Protein AF-A0AAD4PXG9-F1 (afdb_monomer_lite)

pLDDT: mean 83.22, std 13.66, range [42.41, 96.88]

Structure (mmCIF, N/CA/C/O backbone):
data_AF-A0AAD4PXG9-F1
#
_entry.id   AF-A0AAD4PXG9-F1
#
loop_
_atom_site.group_PDB
_atom_site.id
_atom_site.type_symbol
_atom_site.label_atom_id
_atom_site.label_alt_id
_atom_site.label_comp_id
_atom_site.label_asym_id
_atom_site.label_entity_id
_atom_site.label_seq_id
_atom_site.pdbx_PDB_ins_code
_atom_site.Cartn_x
_atom_site.Cartn_y
_atom_site.Cartn_z
_atom_site.occupancy
_atom_site.B_iso_or_equiv
_atom_site.auth_seq_id
_atom_site.auth_comp_id
_atom_site.auth_asym_id
_atom_site.auth_atom_id
_atom_site.pdbx_PDB_model_num
ATOM 1 N N . LEU A 1 1 ? -27.905 35.547 37.680 1.00 58.09 1 LEU A N 1
ATOM 2 C CA . LEU A 1 1 ? -26.863 35.414 36.632 1.00 58.09 1 LEU A CA 1
ATOM 3 C C . LEU A 1 1 ? -25.872 34.264 36.876 1.00 58.09 1 LEU A C 1
ATOM 5 O O . LEU A 1 1 ? -25.481 33.641 35.903 1.00 58.09 1 LEU A O 1
ATOM 9 N N . ALA A 1 2 ? -25.510 33.915 38.120 1.00 62.41 2 ALA A N 1
ATOM 10 C CA . ALA A 1 2 ? -24.527 32.850 38.398 1.00 62.41 2 ALA A CA 1
ATOM 11 C C . ALA A 1 2 ? -24.966 31.414 38.016 1.00 62.41 2 ALA A C 1
ATOM 13 O O . ALA A 1 2 ? -24.138 30.611 37.598 1.00 62.41 2 ALA A O 1
ATOM 14 N N . LEU A 1 3 ? -26.266 31.097 38.099 1.00 66.25 3 LEU A N 1
ATOM 15 C CA . LEU A 1 3 ? -26.784 29.747 37.808 1.00 66.25 3 LEU A CA 1
ATOM 16 C C . LEU A 1 3 ? -26.652 29.353 36.329 1.00 66.25 3 LEU A C 1
ATOM 18 O O . LEU A 1 3 ? -26.357 28.202 36.029 1.00 66.25 3 LEU A O 1
ATOM 22 N N . TYR A 1 4 ? -26.793 30.317 35.415 1.00 70.38 4 TYR A N 1
ATOM 23 C CA . TYR A 1 4 ? -26.593 30.094 33.980 1.00 70.38 4 TYR A CA 1
ATOM 24 C C . TYR A 1 4 ? -25.128 29.804 33.641 1.00 70.38 4 TYR A C 1
ATOM 26 O O . TYR A 1 4 ? -24.851 28.964 32.791 1.00 70.38 4 TYR A O 1
ATOM 34 N N . GLY A 1 5 ? -24.188 30.456 34.335 1.00 73.62 5 GLY A N 1
ATOM 35 C CA . GLY A 1 5 ? -22.758 30.190 34.176 1.00 73.62 5 GLY A 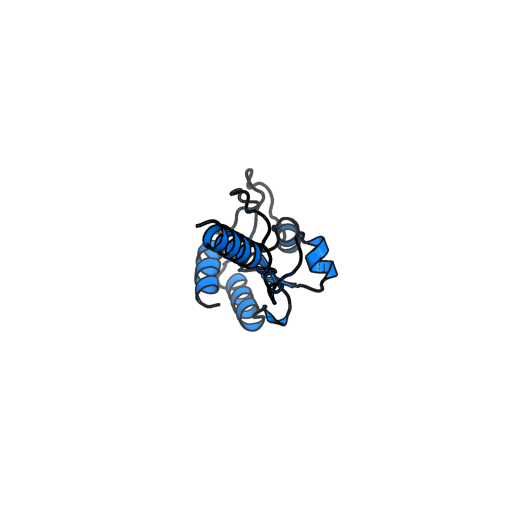CA 1
ATOM 36 C C . GLY A 1 5 ? -22.379 28.787 34.643 1.00 73.62 5 GLY A C 1
ATOM 37 O O . GLY A 1 5 ? -21.634 28.099 33.955 1.00 73.62 5 GLY A O 1
ATOM 38 N N . PHE A 1 6 ? -22.950 28.329 35.760 1.00 79.00 6 PHE A N 1
ATOM 39 C CA . PHE A 1 6 ? -22.722 26.975 36.264 1.00 79.00 6 PHE A CA 1
ATOM 40 C C . PHE A 1 6 ? -23.322 25.911 35.339 1.00 79.00 6 PHE A C 1
ATOM 42 O O . PHE A 1 6 ? -22.650 24.939 35.020 1.00 79.00 6 PHE A O 1
ATOM 49 N N . PHE A 1 7 ? -24.539 26.128 34.829 1.00 80.19 7 PHE A N 1
ATOM 50 C CA . PHE A 1 7 ? -25.163 25.221 33.860 1.00 80.19 7 PHE A CA 1
ATOM 51 C C . PHE A 1 7 ? -24.384 25.158 32.540 1.00 80.19 7 PHE A C 1
ATOM 53 O O . PHE A 1 7 ? -24.207 24.078 31.988 1.00 80.19 7 PHE A O 1
ATOM 60 N N . SER A 1 8 ? -23.871 26.299 32.068 1.00 75.88 8 SER A N 1
ATOM 61 C CA . SER A 1 8 ? -23.039 26.383 30.863 1.00 75.88 8 SER A CA 1
ATOM 62 C C . SER A 1 8 ? -21.688 25.686 31.048 1.00 75.88 8 SER A C 1
ATOM 64 O O . SER A 1 8 ? -21.288 24.897 30.200 1.00 75.88 8 SER A O 1
ATOM 66 N N . LEU A 1 9 ? -21.020 25.887 32.191 1.00 75.94 9 LEU A N 1
ATOM 67 C CA . LEU A 1 9 ? -19.774 25.190 32.537 1.00 75.94 9 LEU A CA 1
ATOM 68 C C . LEU A 1 9 ? -19.982 23.684 32.688 1.00 75.94 9 LEU A C 1
ATOM 70 O O . LEU A 1 9 ? -19.152 22.906 32.238 1.00 75.94 9 LEU A O 1
ATOM 74 N N . ILE A 1 10 ? -21.099 23.272 33.283 1.00 78.00 10 ILE A N 1
ATOM 75 C CA . ILE A 1 10 ? -21.474 21.867 33.406 1.00 78.00 10 ILE A CA 1
ATOM 76 C C . ILE A 1 10 ? -21.750 21.260 32.029 1.00 78.00 10 ILE A C 1
ATOM 78 O O . ILE A 1 10 ? -21.229 20.189 31.741 1.00 78.00 10 ILE A O 1
ATOM 82 N N . MET A 1 11 ? -22.493 21.944 31.153 1.00 72.56 11 MET A N 1
ATOM 83 C CA . MET A 1 11 ? -22.693 21.497 29.771 1.00 72.56 11 MET A CA 1
ATOM 84 C C . MET A 1 11 ? -21.365 21.390 29.018 1.00 72.56 11 MET A C 1
ATOM 86 O O . MET A 1 11 ? -21.124 20.373 28.380 1.00 72.56 11 MET A O 1
ATOM 90 N N . LEU A 1 12 ? -20.481 22.388 29.134 1.00 71.56 12 LEU A N 1
ATOM 91 C CA . LEU A 1 12 ? -19.153 22.348 28.520 1.00 71.56 12 LEU A CA 1
ATOM 92 C C . LEU A 1 12 ? -18.310 21.192 29.071 1.00 71.56 12 LEU A C 1
ATOM 94 O O . LEU A 1 12 ? -17.685 20.478 28.290 1.00 71.56 12 LEU A O 1
ATOM 98 N N . CYS A 1 13 ? -18.333 20.947 30.381 1.00 71.12 13 CYS A N 1
ATOM 99 C CA . CYS A 1 13 ? -17.672 19.795 30.991 1.00 71.12 13 CYS A CA 1
ATOM 100 C C . CYS A 1 13 ? -18.267 18.475 30.489 1.00 71.12 13 CYS A C 1
ATOM 102 O O . CYS A 1 13 ? -17.509 17.599 30.103 1.00 71.12 13 CYS A O 1
ATOM 104 N N . TYR A 1 14 ? -19.591 18.331 30.396 1.00 68.06 14 TYR A N 1
ATOM 105 C CA . TYR A 1 14 ? -20.207 17.122 29.837 1.00 68.06 14 TYR A CA 1
ATOM 106 C C . TYR A 1 14 ? -19.839 16.921 28.361 1.00 68.06 14 TYR A C 1
ATOM 108 O O . TYR A 1 14 ? -19.433 15.832 27.979 1.00 68.06 14 TYR A O 1
ATOM 116 N N . THR A 1 15 ? -19.865 17.973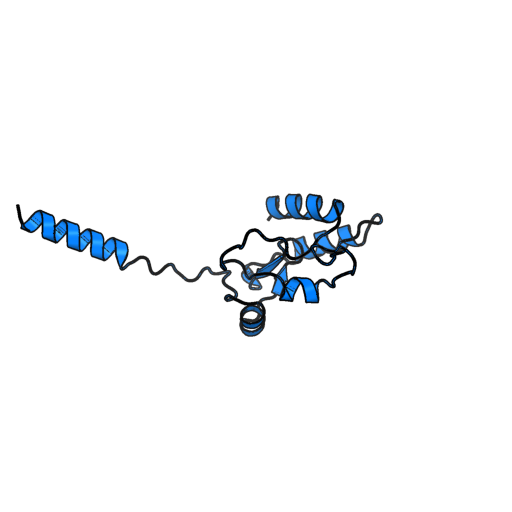 27.537 1.00 61.91 15 THR A N 1
ATOM 117 C CA . THR A 1 15 ? -19.466 17.871 26.120 1.00 61.91 15 THR A CA 1
ATOM 118 C C . THR A 1 15 ? -17.974 17.602 25.914 1.00 61.91 15 THR A C 1
ATOM 120 O O . THR A 1 15 ? -17.598 17.028 24.898 1.00 61.91 15 THR A O 1
ATOM 123 N N . THR A 1 16 ? -17.115 18.001 26.857 1.00 62.22 16 THR A N 1
ATOM 124 C CA . THR A 1 16 ? -15.662 17.767 26.778 1.00 62.22 16 THR A CA 1
ATOM 125 C C . THR A 1 16 ? -15.237 16.450 27.430 1.00 62.22 16 THR A C 1
ATOM 127 O O . THR A 1 16 ? -14.195 15.913 27.058 1.00 62.22 16 THR A O 1
ATOM 130 N N . LEU A 1 17 ? -16.030 15.907 28.364 1.00 62.75 17 LEU A N 1
ATOM 131 C CA . LEU A 1 17 ? -15.737 14.664 29.086 1.00 62.75 17 LEU A CA 1
ATOM 132 C C . LEU A 1 17 ? -16.387 13.413 28.461 1.00 62.75 17 LEU A C 1
ATOM 134 O O . LEU A 1 17 ? -15.831 12.330 28.629 1.00 62.75 17 LEU A O 1
ATOM 138 N N . ASP A 1 18 ? -17.485 13.537 27.702 1.00 57.47 18 ASP A N 1
ATOM 139 C CA . ASP A 1 18 ? -18.208 12.406 27.077 1.00 57.47 18 ASP A CA 1
ATOM 140 C C . ASP A 1 18 ? -17.977 12.251 25.557 1.00 57.47 18 ASP A C 1
ATOM 142 O O . ASP A 1 18 ? -18.858 11.858 24.796 1.00 57.47 18 ASP A O 1
ATOM 146 N N . LEU A 1 19 ? -16.751 12.490 25.089 1.00 57.84 19 LEU A N 1
ATOM 147 C CA . LEU A 1 19 ? -16.289 12.029 23.770 1.00 57.84 19 LEU A CA 1
ATOM 148 C C . LEU A 1 19 ? -15.208 10.963 23.938 1.00 57.84 19 LEU A C 1
ATOM 150 O O . LEU A 1 19 ? -14.111 11.045 23.387 1.00 57.84 19 LEU A O 1
ATOM 154 N N . LYS A 1 20 ? -15.515 9.914 24.705 1.00 56.41 20 LYS A N 1
ATOM 155 C CA . LYS A 1 20 ? -14.778 8.658 24.581 1.00 56.41 20 LYS A CA 1
ATOM 156 C C . LYS A 1 20 ? -15.230 8.031 23.263 1.00 56.41 20 LYS A C 1
ATOM 158 O O . LYS A 1 20 ? -16.199 7.280 23.233 1.00 56.41 20 LYS A O 1
ATOM 163 N N . ALA A 1 21 ? -14.592 8.447 22.167 1.00 59.34 21 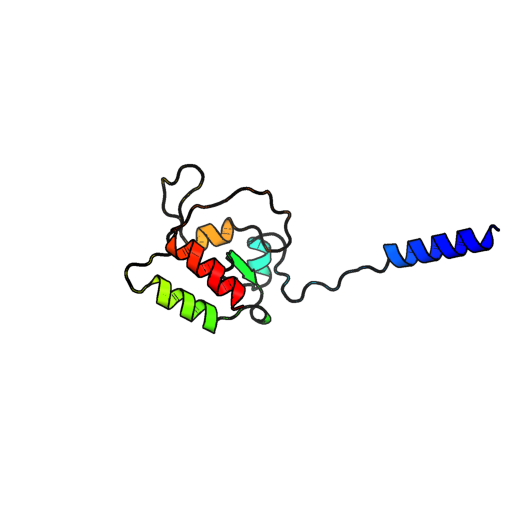ALA A N 1
ATOM 164 C CA . ALA A 1 21 ? -14.814 7.868 20.850 1.00 59.34 21 ALA A CA 1
ATOM 165 C C . ALA A 1 21 ? -14.793 6.341 20.990 1.00 59.34 21 ALA A C 1
ATOM 167 O O . ALA A 1 21 ? -13.870 5.792 21.603 1.00 59.34 21 ALA A O 1
ATOM 168 N N . SER A 1 22 ? -15.834 5.668 20.489 1.00 59.69 22 SER A N 1
ATOM 169 C CA . SER A 1 22 ? -15.790 4.214 20.345 1.00 59.69 22 SER A CA 1
ATOM 170 C C . SER A 1 22 ? -14.482 3.862 19.636 1.00 59.69 22 SER A C 1
ATOM 172 O O . SER A 1 22 ? -14.140 4.566 18.680 1.00 59.69 22 SER A O 1
ATOM 174 N N . PRO A 1 23 ? -13.743 2.826 20.076 1.00 69.62 23 PRO A N 1
ATOM 175 C CA . PRO A 1 23 ? -12.623 2.323 19.298 1.00 69.62 23 PRO A CA 1
ATOM 176 C C . PRO A 1 23 ? -13.106 2.107 17.863 1.00 69.62 23 PRO A C 1
ATOM 178 O O . PRO A 1 23 ? -14.167 1.506 17.666 1.00 69.62 23 PRO A O 1
ATOM 181 N N . ASP A 1 24 ? -12.384 2.672 16.897 1.00 79.44 24 ASP A N 1
ATOM 182 C CA . ASP A 1 24 ? -12.636 2.430 15.480 1.00 79.44 24 ASP A CA 1
ATOM 183 C C . ASP A 1 24 ? -12.666 0.903 15.271 1.00 79.44 24 ASP A C 1
ATOM 185 O O . ASP A 1 24 ? -11.724 0.228 15.703 1.00 79.44 24 ASP A O 1
ATOM 189 N N . PRO A 1 25 ? -13.735 0.326 14.687 1.00 84.56 25 PRO A N 1
ATOM 190 C CA . PRO A 1 25 ? -13.814 -1.116 14.455 1.00 84.56 25 PRO A CA 1
ATOM 191 C C . PRO A 1 25 ? -12.657 -1.647 13.595 1.00 84.56 25 PRO A C 1
ATOM 193 O O . PRO A 1 25 ? -12.362 -2.838 13.651 1.00 84.56 25 PRO A O 1
ATOM 196 N N . CYS A 1 26 ? -11.977 -0.775 12.846 1.00 88.44 26 CYS A N 1
ATOM 197 C CA . CYS A 1 26 ? -10.809 -1.092 12.035 1.00 88.44 26 CYS A CA 1
A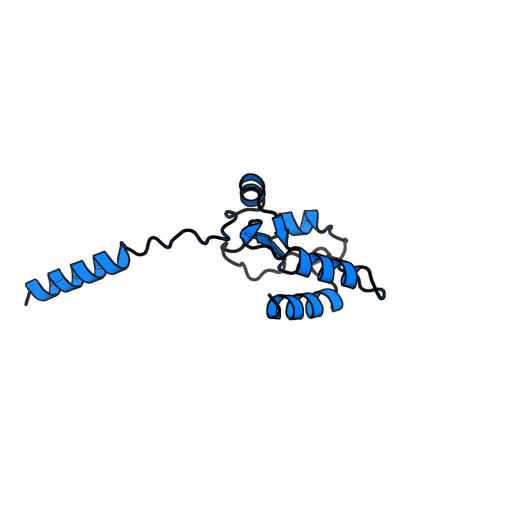TOM 198 C C . CYS A 1 26 ? -9.475 -0.731 12.713 1.00 88.44 26 CYS A C 1
ATOM 200 O O . CYS A 1 26 ? -8.437 -0.680 12.052 1.00 88.44 26 CYS A O 1
ATOM 202 N N . PHE A 1 27 ? -9.468 -0.477 14.025 1.00 87.81 27 PHE A N 1
ATOM 203 C CA . PHE A 1 27 ? -8.257 -0.122 14.759 1.00 87.81 27 PHE A CA 1
ATOM 204 C C . PHE A 1 27 ? -7.293 -1.309 14.901 1.00 87.81 27 PHE A C 1
ATOM 206 O O . PHE A 1 27 ? -7.618 -2.318 15.523 1.00 87.81 27 PHE A O 1
ATOM 213 N N . CYS A 1 28 ? -6.064 -1.133 14.409 1.00 90.25 28 CYS A N 1
ATOM 214 C CA . CYS A 1 28 ? -4.997 -2.138 14.473 1.00 90.25 28 CYS A CA 1
ATOM 215 C C . CYS A 1 28 ? -3.849 -1.794 15.422 1.00 90.25 28 CYS A C 1
ATOM 217 O O . CYS A 1 28 ? -2.838 -2.486 15.441 1.00 90.25 28 CYS A O 1
ATOM 219 N N . GLY A 1 29 ? -3.983 -0.761 16.250 1.00 88.12 29 GLY A N 1
ATOM 220 C CA . GLY A 1 29 ? -2.883 -0.285 17.087 1.00 88.12 29 GLY A CA 1
ATOM 221 C C . GLY A 1 29 ? -2.180 0.922 16.480 1.00 88.12 29 GLY A C 1
ATOM 222 O O . GLY A 1 29 ? -2.734 1.618 15.635 1.00 88.12 29 GLY A O 1
ATOM 223 N N . LYS A 1 30 ? -0.976 1.220 16.973 1.00 84.06 30 LYS A N 1
ATOM 224 C CA . LYS A 1 30 ? -0.212 2.415 16.583 1.00 84.06 30 LYS A CA 1
ATOM 225 C C . LYS A 1 30 ? 1.101 2.074 15.889 1.00 84.06 30 LYS A C 1
ATOM 227 O O . LYS A 1 30 ? 1.751 2.955 15.344 1.00 84.06 30 LYS A O 1
ATOM 232 N N . THR A 1 31 ? 1.519 0.817 15.924 1.00 87.31 31 THR A N 1
ATOM 233 C CA . THR A 1 31 ? 2.745 0.353 15.275 1.00 87.31 31 THR A CA 1
ATOM 234 C C . THR A 1 31 ? 2.475 -0.940 14.510 1.00 87.31 31 THR A C 1
ATOM 236 O O . THR A 1 31 ? 1.564 -1.679 14.889 1.00 87.31 31 THR A O 1
ATOM 239 N N . PRO A 1 32 ? 3.264 -1.269 13.472 1.00 90.12 32 PRO A N 1
ATOM 240 C CA . PRO A 1 32 ? 3.159 -2.570 12.809 1.00 90.12 32 PRO A CA 1
ATOM 241 C C . PRO A 1 32 ? 3.274 -3.751 13.785 1.00 90.12 32 PRO A C 1
ATOM 243 O O . PRO A 1 32 ? 2.611 -4.768 13.616 1.00 90.12 32 PRO A O 1
ATOM 246 N N . ALA A 1 33 ? 4.055 -3.599 14.863 1.00 91.69 33 ALA A N 1
ATOM 247 C CA . ALA A 1 33 ? 4.141 -4.600 15.924 1.00 91.69 33 ALA A CA 1
ATOM 248 C C . ALA A 1 33 ? 2.805 -4.786 16.669 1.00 91.69 33 ALA A C 1
ATOM 250 O O . ALA A 1 33 ? 2.398 -5.925 16.897 1.00 91.69 33 ALA A O 1
ATOM 251 N N . ASP A 1 34 ? 2.098 -3.695 16.993 1.00 91.19 34 ASP A N 1
ATOM 252 C CA . ASP A 1 34 ? 0.752 -3.771 17.578 1.00 91.19 34 ASP A CA 1
ATOM 253 C C . ASP A 1 34 ? -0.224 -4.448 16.607 1.00 91.19 34 ASP A C 1
ATOM 255 O O . ASP A 1 34 ? -1.021 -5.286 17.018 1.00 91.19 34 ASP A O 1
ATOM 259 N N . ALA A 1 35 ? -0.149 -4.109 15.316 1.00 92.25 35 ALA A N 1
ATOM 260 C CA . ALA A 1 35 ? -1.016 -4.675 14.285 1.00 92.25 35 ALA A CA 1
ATOM 261 C C . ALA A 1 35 ? -0.855 -6.192 14.173 1.00 92.25 35 ALA A C 1
ATOM 263 O O . ALA A 1 35 ? -1.851 -6.917 14.181 1.00 92.25 35 ALA A O 1
ATOM 264 N N . LEU A 1 36 ? 0.388 -6.677 14.159 1.00 93.69 36 LEU A N 1
ATOM 265 C CA . LEU A 1 36 ? 0.684 -8.107 14.191 1.00 93.69 36 LEU A CA 1
ATOM 266 C C . LEU A 1 36 ? 0.165 -8.761 15.479 1.00 93.69 36 LEU A C 1
ATOM 268 O O . LEU A 1 36 ? -0.448 -9.826 15.422 1.00 93.69 36 LEU A O 1
ATOM 272 N N . GLN A 1 37 ? 0.357 -8.119 16.638 1.00 94.88 37 GLN A N 1
ATOM 273 C CA . GLN A 1 37 ? -0.144 -8.622 17.922 1.00 94.88 37 GLN A CA 1
ATOM 274 C C . GLN A 1 37 ? -1.680 -8.694 17.965 1.00 94.88 37 GLN A C 1
ATOM 276 O O . GLN A 1 37 ? -2.236 -9.606 18.578 1.00 94.88 37 GLN A O 1
ATOM 281 N N . ASN A 1 38 ? -2.358 -7.761 17.297 1.00 91.75 38 ASN A N 1
ATOM 282 C CA . ASN A 1 38 ? -3.814 -7.692 17.198 1.00 91.75 38 ASN A CA 1
ATOM 283 C C . ASN A 1 38 ? -4.391 -8.581 16.081 1.00 91.75 38 ASN A C 1
ATOM 285 O O . ASN A 1 38 ? -5.604 -8.592 15.884 1.00 91.75 38 ASN A O 1
ATOM 289 N N . GLY A 1 39 ? -3.553 -9.334 15.358 1.00 94.19 39 GLY A N 1
ATOM 290 C CA . GLY A 1 39 ? -3.992 -10.230 14.285 1.00 94.19 39 GLY A CA 1
ATOM 291 C C . GLY A 1 39 ? -4.458 -9.509 13.018 1.00 94.19 39 GLY A C 1
ATOM 292 O O . GLY A 1 39 ? -5.223 -10.074 12.240 1.00 94.19 39 GLY A O 1
ATOM 293 N N . CYS A 1 40 ? -4.024 -8.268 12.809 1.00 94.81 40 CYS A N 1
ATOM 294 C CA . CYS A 1 40 ? -4.321 -7.516 11.598 1.00 94.81 40 CYS A CA 1
ATOM 295 C C . CYS A 1 40 ? -3.494 -7.995 10.400 1.00 94.81 40 CYS A C 1
ATOM 297 O O . CYS A 1 40 ? -2.401 -8.545 10.550 1.00 94.81 40 CYS A O 1
ATOM 299 N N . LYS A 1 41 ? -3.993 -7.715 9.193 1.00 95.00 41 LYS A N 1
ATOM 300 C CA . LYS A 1 41 ? -3.335 -8.024 7.919 1.00 95.00 41 LYS A CA 1
ATOM 301 C C . LYS A 1 41 ? -3.036 -6.749 7.136 1.00 95.00 41 LYS A C 1
ATOM 303 O O . LYS A 1 41 ? -3.801 -5.785 7.178 1.00 95.00 41 LYS A O 1
ATOM 308 N N . PHE A 1 42 ? -1.927 -6.752 6.404 1.00 94.19 42 PHE A N 1
ATOM 309 C CA . PHE A 1 42 ? -1.468 -5.592 5.641 1.00 94.19 42 PHE A CA 1
ATOM 310 C C . PHE A 1 42 ? -2.132 -5.506 4.265 1.00 94.19 42 PHE A C 1
ATOM 312 O O . PHE A 1 42 ? -1.993 -6.416 3.444 1.00 94.19 42 PHE A O 1
ATOM 319 N N . ASP A 1 43 ? -2.910 -4.455 4.011 1.00 94.12 43 ASP A N 1
ATOM 320 C CA . ASP A 1 43 ? -3.554 -4.161 2.724 1.00 94.12 43 ASP A CA 1
ATOM 321 C C . ASP A 1 43 ? -2.536 -3.499 1.773 1.00 94.12 43 ASP A C 1
ATOM 323 O O . ASP A 1 43 ? -2.072 -2.386 2.049 1.00 94.12 43 ASP A O 1
ATOM 327 N N . PRO A 1 44 ? -2.153 -4.178 0.672 1.00 91.62 44 PRO A N 1
ATOM 328 C CA . PRO A 1 44 ? -1.036 -3.769 -0.169 1.00 91.62 44 PRO A CA 1
ATOM 329 C C . PRO A 1 44 ? -1.330 -2.552 -1.044 1.00 91.62 44 PRO A C 1
ATOM 331 O O . PRO A 1 44 ? -0.378 -1.891 -1.460 1.00 91.62 44 PRO A O 1
ATOM 334 N N . PHE A 1 45 ? -2.598 -2.243 -1.346 1.00 92.00 45 PHE A N 1
ATOM 335 C CA . PHE A 1 45 ? -2.920 -1.053 -2.137 1.00 92.00 45 PHE A CA 1
ATOM 336 C C . PHE A 1 45 ? -3.263 0.137 -1.262 1.00 92.00 45 PHE A C 1
ATOM 338 O O . PHE A 1 45 ? -2.942 1.256 -1.642 1.00 92.00 45 PHE A O 1
ATOM 345 N N . THR A 1 46 ? -3.857 -0.056 -0.084 1.00 90.75 46 THR A N 1
ATOM 346 C CA . THR A 1 46 ? -4.069 1.069 0.841 1.00 90.75 46 THR A CA 1
ATOM 347 C C . THR A 1 46 ? -2.850 1.361 1.715 1.00 90.75 46 THR A C 1
ATOM 349 O O . THR A 1 46 ? -2.849 2.365 2.421 1.00 90.75 46 THR A O 1
ATOM 352 N N . LEU A 1 47 ? -1.833 0.489 1.689 1.00 89.88 47 LEU A N 1
ATOM 353 C CA . LEU A 1 47 ? -0.628 0.541 2.523 1.00 89.88 47 LEU A CA 1
ATOM 354 C C . LEU A 1 47 ? -0.941 0.694 4.020 1.00 89.88 47 LEU A C 1
ATOM 356 O O . LEU A 1 47 ? -0.315 1.491 4.715 1.00 89.88 47 LEU A O 1
ATOM 360 N N . THR A 1 48 ? -1.922 -0.060 4.525 1.00 88.94 48 THR A N 1
ATOM 361 C CA . THR A 1 48 ? -2.317 0.002 5.941 1.00 88.94 48 THR A CA 1
ATOM 362 C C . THR A 1 48 ? -2.591 -1.373 6.533 1.00 88.94 48 THR A C 1
ATOM 364 O O . THR A 1 48 ? -2.954 -2.315 5.832 1.00 88.94 48 THR A O 1
ATOM 367 N N . TRP A 1 49 ? -2.437 -1.483 7.848 1.00 92.25 49 TRP A N 1
ATOM 368 C CA . TRP A 1 49 ? -2.840 -2.655 8.614 1.00 92.25 49 TRP A CA 1
ATOM 369 C C . TRP A 1 49 ? -4.309 -2.540 9.010 1.00 92.25 49 TRP A C 1
ATOM 371 O O . TRP A 1 49 ? -4.704 -1.545 9.617 1.00 92.25 49 TRP A O 1
ATOM 381 N N . VAL A 1 50 ? -5.102 -3.562 8.692 1.00 92.00 50 VAL A N 1
ATOM 382 C CA . VAL A 1 50 ? -6.538 -3.617 9.007 1.00 92.00 50 VAL A CA 1
ATOM 383 C C . VAL A 1 50 ? -6.934 -4.993 9.557 1.00 92.00 50 VAL A C 1
ATOM 385 O O . VAL A 1 50 ? -6.288 -5.990 9.216 1.00 92.00 50 VAL A O 1
ATOM 388 N N . PRO A 1 51 ? -7.976 -5.092 10.404 1.00 93.81 51 PRO A N 1
ATOM 389 C CA . PRO A 1 51 ? -8.527 -6.382 10.799 1.00 93.81 51 PRO A CA 1
ATOM 390 C C . PRO A 1 51 ? -9.216 -7.052 9.607 1.00 93.81 51 PRO A C 1
ATOM 392 O O . PRO A 1 51 ? -9.644 -6.372 8.674 1.00 93.81 51 PRO A O 1
ATOM 395 N N . ASP A 1 52 ? -9.417 -8.368 9.683 1.00 94.19 52 ASP A N 1
ATOM 396 C CA . ASP A 1 52 ? -10.092 -9.141 8.628 1.00 94.19 52 ASP A CA 1
ATOM 397 C C . ASP A 1 52 ? -11.463 -8.565 8.242 1.00 94.19 52 ASP A C 1
ATOM 399 O O . ASP A 1 52 ? -11.795 -8.496 7.067 1.00 94.19 52 ASP A O 1
ATOM 403 N N . ALA A 1 53 ? -12.237 -8.067 9.211 1.00 92.69 53 ALA A N 1
ATOM 404 C CA . ALA A 1 53 ? -13.557 -7.484 8.955 1.00 92.69 53 ALA A CA 1
ATOM 405 C C . ALA A 1 53 ? -13.531 -6.176 8.136 1.00 92.69 53 ALA A C 1
ATOM 407 O O . ALA A 1 53 ? -14.568 -5.760 7.626 1.00 92.69 53 ALA A O 1
ATOM 408 N N . CYS A 1 54 ? -12.374 -5.518 8.034 1.00 91.75 54 CYS A N 1
ATOM 409 C CA . CYS A 1 54 ? -12.189 -4.254 7.314 1.00 91.75 54 CYS A CA 1
ATOM 410 C C . CYS A 1 54 ? -11.343 -4.410 6.041 1.00 91.75 54 CYS A C 1
ATOM 412 O O . CYS A 1 54 ? -11.002 -3.421 5.381 1.00 91.75 54 CYS A O 1
ATOM 414 N N . ARG A 1 55 ? -10.958 -5.646 5.722 1.00 92.88 55 ARG A N 1
ATOM 415 C CA . ARG A 1 55 ? -10.160 -5.993 4.557 1.00 92.88 55 ARG A CA 1
ATOM 416 C C . ARG A 1 55 ? -11.075 -6.531 3.464 1.00 92.88 55 ARG A C 1
ATOM 418 O O . ARG A 1 55 ? -11.954 -7.339 3.734 1.00 92.88 55 ARG A O 1
ATOM 425 N N . ASP A 1 56 ? -10.842 -6.088 2.238 1.00 95.94 56 ASP A N 1
ATOM 426 C CA . ASP A 1 56 ? -11.514 -6.622 1.056 1.00 95.94 56 ASP A CA 1
ATOM 427 C C . ASP A 1 56 ? -10.514 -7.508 0.306 1.00 95.94 56 ASP A C 1
ATOM 429 O O . ASP A 1 56 ? -9.728 -7.025 -0.508 1.00 95.94 56 ASP A O 1
ATOM 433 N N . ASP A 1 57 ? -10.467 -8.790 0.678 1.00 96.31 57 ASP A N 1
ATOM 434 C CA . ASP A 1 57 ? -9.515 -9.751 0.110 1.00 96.31 57 ASP A CA 1
ATOM 435 C C . ASP A 1 57 ? -9.747 -9.972 -1.393 1.00 96.31 57 ASP A C 1
ATOM 437 O O . ASP A 1 57 ? -8.776 -10.054 -2.142 1.00 96.31 57 ASP A O 1
ATOM 441 N N . ASP A 1 58 ? -11.002 -9.961 -1.854 1.00 96.88 58 ASP A N 1
ATOM 442 C CA . ASP A 1 58 ? -11.337 -10.124 -3.274 1.00 96.88 58 ASP A CA 1
ATOM 443 C C . ASP A 1 58 ? -10.787 -8.952 -4.105 1.00 96.88 58 ASP A C 1
ATOM 445 O O . ASP A 1 58 ? -10.193 -9.146 -5.171 1.00 96.88 58 ASP A O 1
ATOM 449 N N . LEU A 1 59 ? -10.937 -7.720 -3.605 1.00 96.88 59 LEU A N 1
ATOM 450 C CA . LEU A 1 59 ? -10.403 -6.530 -4.265 1.00 96.88 59 LEU A CA 1
ATOM 451 C C . LEU A 1 59 ? -8.866 -6.499 -4.238 1.00 96.88 59 LEU A C 1
ATOM 453 O O . LEU A 1 59 ? -8.238 -6.060 -5.205 1.00 96.88 59 LEU A O 1
ATOM 457 N N . ILE A 1 60 ? -8.253 -6.980 -3.154 1.00 96.12 60 ILE A N 1
ATOM 458 C CA . ILE A 1 60 ? -6.797 -7.121 -3.043 1.00 96.12 60 ILE A CA 1
ATOM 459 C C . ILE A 1 60 ? -6.274 -8.165 -4.031 1.00 96.12 60 ILE A C 1
ATOM 461 O O . ILE A 1 60 ? -5.264 -7.921 -4.686 1.00 96.12 60 ILE A O 1
ATOM 465 N N . ASP A 1 61 ? -6.952 -9.296 -4.185 1.00 96.19 61 ASP A N 1
ATOM 466 C CA . ASP A 1 61 ? -6.563 -10.329 -5.143 1.00 96.19 61 ASP A CA 1
ATOM 467 C C . ASP A 1 61 ? -6.690 -9.838 -6.589 1.00 96.19 61 ASP A C 1
ATOM 469 O O . ASP A 1 61 ? -5.804 -10.095 -7.409 1.00 96.19 61 ASP A O 1
ATOM 473 N N . GLU A 1 62 ? -7.731 -9.059 -6.899 1.00 95.44 62 GLU A N 1
ATOM 474 C CA . GLU A 1 62 ? -7.879 -8.404 -8.201 1.00 95.44 62 GLU A CA 1
ATOM 475 C C . GLU A 1 62 ? -6.738 -7.416 -8.465 1.00 95.44 62 GLU A C 1
ATOM 477 O O . GLU A 1 62 ? -6.135 -7.449 -9.541 1.00 95.44 62 GLU A O 1
ATOM 482 N N . PHE A 1 63 ? -6.407 -6.575 -7.475 1.00 95.38 63 PHE A N 1
ATOM 483 C CA . PHE A 1 63 ? -5.224 -5.720 -7.522 1.00 95.38 63 PHE A CA 1
ATOM 484 C C . PHE A 1 63 ? -4.015 -6.619 -7.852 1.00 95.38 63 PHE A C 1
ATOM 486 O O . PHE A 1 63 ? -3.357 -6.404 -8.872 1.00 95.38 63 PHE A O 1
ATOM 493 N N . ASN A 1 64 ? -3.767 -7.678 -7.064 1.00 93.56 64 ASN A N 1
ATOM 494 C CA . ASN A 1 64 ? -2.564 -8.533 -7.137 1.00 93.56 64 ASN A CA 1
ATOM 495 C C . ASN A 1 64 ? -2.393 -9.176 -8.507 1.00 93.56 64 ASN A C 1
ATOM 497 O O . ASN A 1 64 ? -1.290 -9.194 -9.063 1.00 93.56 64 ASN A O 1
ATOM 501 N N . ALA A 1 65 ? -3.498 -9.633 -9.085 1.00 93.75 65 ALA A N 1
ATOM 502 C CA . ALA A 1 65 ? -3.521 -10.164 -10.431 1.00 93.75 65 ALA A CA 1
ATOM 503 C C . ALA A 1 65 ? -3.118 -9.105 -11.469 1.00 93.75 65 ALA A C 1
ATOM 505 O O . ALA A 1 65 ? -2.277 -9.392 -12.319 1.00 93.75 65 ALA A O 1
ATOM 506 N N . LEU A 1 66 ? -3.646 -7.877 -11.394 1.00 92.88 66 LEU A N 1
ATOM 507 C CA . LEU A 1 66 ? -3.263 -6.803 -12.321 1.00 92.88 66 LEU A CA 1
ATOM 508 C C . LEU A 1 66 ? -1.777 -6.454 -12.227 1.00 92.88 66 LEU A C 1
ATOM 510 O O . LEU A 1 66 ? -1.133 -6.274 -13.259 1.00 92.88 66 LEU A O 1
ATOM 514 N N . GLY A 1 67 ? -1.222 -6.405 -11.013 1.00 90.25 67 GLY A N 1
ATOM 515 C CA . GLY A 1 67 ? 0.199 -6.136 -10.785 1.00 90.25 67 GLY A CA 1
ATOM 516 C C . GLY A 1 67 ? 1.144 -7.186 -11.366 1.00 90.25 67 GLY A C 1
ATOM 517 O O . GLY A 1 67 ? 2.289 -6.863 -11.670 1.00 90.25 67 GLY A O 1
ATOM 518 N N . ALA A 1 68 ? 0.677 -8.427 -11.529 1.00 88.56 68 ALA A N 1
ATOM 519 C CA . ALA A 1 68 ? 1.432 -9.519 -12.144 1.00 88.56 68 ALA A CA 1
ATOM 520 C C . ALA A 1 68 ? 1.254 -9.599 -13.673 1.00 88.56 68 ALA A C 1
ATOM 522 O O . ALA A 1 68 ? 1.995 -10.316 -14.352 1.00 88.56 68 ALA A O 1
ATOM 523 N N . LEU A 1 69 ? 0.262 -8.896 -14.224 1.00 88.00 69 LEU A N 1
ATOM 524 C CA . LEU A 1 69 ? -0.074 -8.901 -15.644 1.00 88.00 69 LEU A CA 1
ATOM 525 C C . LEU A 1 69 ? 0.559 -7.712 -16.385 1.00 88.00 69 LEU A C 1
ATOM 527 O O . LEU A 1 69 ? 1.006 -6.731 -15.801 1.00 88.00 69 LEU A O 1
ATOM 531 N N . TYR A 1 70 ? 0.593 -7.808 -17.717 1.00 73.62 70 TYR A N 1
ATOM 532 C CA . TYR A 1 70 ? 0.916 -6.708 -18.641 1.00 73.62 70 TYR A CA 1
ATOM 533 C C . TYR A 1 70 ? 2.220 -5.939 -18.368 1.00 73.62 70 TYR A C 1
ATOM 535 O O . TYR A 1 70 ? 2.321 -4.761 -18.699 1.00 73.62 70 TYR A O 1
ATOM 543 N N . ASN A 1 71 ? 3.241 -6.606 -17.816 1.00 75.56 71 ASN A N 1
ATOM 544 C CA . ASN A 1 71 ? 4.520 -5.984 -17.448 1.00 75.56 71 ASN A CA 1
ATOM 545 C C . ASN A 1 71 ? 4.373 -4.827 -16.436 1.00 75.56 71 ASN A C 1
ATOM 547 O O . ASN A 1 71 ? 5.307 -4.042 -16.259 1.00 75.56 71 ASN A O 1
ATOM 551 N N . HIS A 1 72 ? 3.221 -4.728 -15.764 1.00 80.94 72 HIS A N 1
ATOM 552 C CA . HIS A 1 72 ? 3.092 -3.907 -14.575 1.00 80.94 72 HIS A CA 1
ATOM 553 C C . HIS A 1 72 ? 3.973 -4.494 -13.478 1.00 80.94 72 HIS A C 1
ATOM 555 O O . HIS A 1 72 ? 4.311 -5.679 -13.466 1.00 80.94 72 HIS A O 1
ATOM 561 N N . SER A 1 73 ? 4.398 -3.634 -12.564 1.00 83.81 73 SER A N 1
ATOM 562 C CA . SER A 1 73 ? 5.073 -4.097 -11.368 1.00 83.81 73 SER A CA 1
ATOM 563 C C . SER A 1 73 ? 4.794 -3.150 -10.222 1.00 83.81 73 SER A C 1
ATOM 565 O O . SER A 1 73 ? 4.825 -1.924 -10.357 1.00 83.81 73 SER A O 1
ATOM 567 N N . TRP A 1 74 ? 4.522 -3.734 -9.071 1.00 91.06 74 TRP A N 1
ATOM 568 C CA . TRP A 1 74 ? 4.360 -3.007 -7.825 1.00 91.06 74 TRP A CA 1
ATOM 569 C C . TRP A 1 74 ? 5.645 -3.064 -7.042 1.00 91.06 74 TRP A C 1
ATOM 571 O O . TRP A 1 74 ? 5.774 -3.716 -6.006 1.00 91.06 74 TRP A O 1
ATOM 581 N N . GLN A 1 75 ? 6.646 -2.448 -7.643 1.00 92.44 75 GLN A N 1
ATOM 582 C CA . GLN A 1 75 ? 7.961 -2.371 -7.060 1.00 92.44 75 GLN A CA 1
ATOM 583 C C . GLN A 1 75 ? 8.019 -1.139 -6.178 1.00 92.44 75 GLN A C 1
ATOM 585 O O . GLN A 1 75 ? 7.667 -0.039 -6.602 1.00 92.44 75 GLN A O 1
ATOM 590 N N . PHE A 1 76 ? 8.491 -1.349 -4.957 1.00 92.56 76 PHE A N 1
ATOM 591 C CA . PHE A 1 76 ? 8.802 -0.284 -4.028 1.00 92.56 76 PHE A CA 1
ATOM 592 C C . PHE A 1 76 ? 10.309 -0.115 -3.948 1.00 92.56 76 PHE A C 1
ATOM 594 O O . PHE A 1 76 ? 11.071 -1.069 -4.120 1.00 92.56 76 PHE A O 1
ATOM 601 N N . TYR A 1 77 ? 10.736 1.106 -3.666 1.00 91.81 77 TYR A N 1
ATOM 602 C CA . TYR A 1 77 ? 12.136 1.466 -3.551 1.00 91.81 77 TYR A CA 1
ATOM 603 C C . TYR A 1 77 ? 12.357 2.374 -2.352 1.00 91.81 77 TYR A C 1
ATOM 605 O O . TYR A 1 77 ? 11.450 3.072 -1.892 1.00 91.81 77 TYR A O 1
ATOM 613 N N . THR A 1 78 ? 13.589 2.386 -1.865 1.00 88.62 78 THR A N 1
ATOM 614 C CA . THR A 1 78 ? 14.039 3.288 -0.804 1.00 88.62 78 THR A CA 1
ATOM 615 C C . THR A 1 78 ? 13.802 4.754 -1.174 1.00 88.62 78 THR A C 1
ATOM 617 O O . THR A 1 78 ? 13.997 5.177 -2.312 1.00 88.62 78 THR A O 1
ATOM 620 N N . TRP A 1 79 ? 13.412 5.565 -0.196 1.00 84.62 79 TRP A N 1
ATOM 621 C CA . TRP A 1 79 ? 13.377 7.024 -0.308 1.00 84.62 79 TRP A CA 1
ATOM 622 C C . TRP A 1 79 ? 14.364 7.629 0.706 1.00 84.62 79 TRP A C 1
ATOM 624 O O . TRP A 1 79 ? 14.450 7.118 1.824 1.00 84.62 79 TRP A O 1
ATOM 634 N N . PRO A 1 80 ? 15.124 8.691 0.365 1.00 81.62 80 PRO A N 1
ATOM 635 C CA . PRO A 1 80 ? 15.088 9.477 -0.876 1.00 81.62 80 PRO A CA 1
ATOM 636 C C . PRO A 1 80 ? 16.003 8.983 -2.007 1.00 81.62 80 PRO A C 1
ATOM 638 O O . PRO A 1 80 ? 16.021 9.582 -3.077 1.00 81.62 80 PRO A O 1
ATOM 641 N N . THR A 1 81 ? 16.792 7.934 -1.784 1.00 79.94 81 THR A N 1
ATOM 642 C CA . THR A 1 81 ? 17.890 7.546 -2.684 1.00 79.94 81 THR A CA 1
ATOM 643 C C . THR A 1 81 ? 17.471 6.692 -3.884 1.00 79.94 81 THR A C 1
ATOM 645 O O . THR A 1 81 ? 18.215 6.674 -4.859 1.00 79.94 81 THR A O 1
ATOM 648 N N . HIS A 1 82 ? 16.307 6.024 -3.849 1.00 85.62 82 HIS A N 1
ATOM 649 C CA . HIS A 1 82 ? 15.785 5.142 -4.911 1.00 85.62 82 HIS A CA 1
ATOM 650 C C . HIS A 1 82 ? 16.844 4.164 -5.458 1.00 85.62 82 HIS A C 1
ATOM 652 O O . HIS A 1 82 ? 16.948 3.913 -6.655 1.00 85.62 82 HIS A O 1
ATOM 658 N N . ASP A 1 83 ? 17.669 3.622 -4.569 1.00 88.38 83 ASP A N 1
ATOM 659 C CA . ASP A 1 83 ? 18.835 2.800 -4.901 1.00 88.38 83 ASP A CA 1
ATOM 660 C C . ASP A 1 83 ? 18.594 1.304 -4.681 1.00 88.38 83 ASP A C 1
ATOM 662 O O . ASP A 1 83 ? 19.339 0.466 -5.192 1.00 88.38 83 ASP A O 1
ATOM 666 N N . ARG A 1 84 ? 17.545 0.952 -3.931 1.00 92.94 84 ARG A N 1
ATOM 667 C CA . ARG A 1 84 ? 17.278 -0.421 -3.506 1.00 92.94 84 ARG A CA 1
ATOM 668 C C . ARG A 1 84 ? 15.796 -0.751 -3.617 1.00 92.94 84 ARG A C 1
ATOM 670 O O . ARG A 1 84 ? 14.964 -0.014 -3.093 1.00 92.94 84 ARG A O 1
ATOM 677 N N . LEU A 1 85 ? 15.493 -1.893 -4.234 1.00 93.31 85 LEU A N 1
ATOM 678 C CA . LEU A 1 85 ? 14.169 -2.517 -4.178 1.00 93.31 85 LEU A CA 1
ATOM 679 C C . LEU A 1 85 ? 13.813 -2.883 -2.730 1.00 93.31 85 LEU A C 1
ATOM 681 O O . LEU A 1 85 ? 14.651 -3.401 -1.991 1.00 93.31 85 LEU A O 1
ATOM 685 N N . VAL A 1 86 ? 12.572 -2.618 -2.339 1.00 91.94 86 VAL A N 1
ATOM 686 C CA . VAL A 1 86 ? 12.020 -2.886 -1.008 1.00 91.94 86 VAL A CA 1
ATOM 687 C C . VAL A 1 86 ? 10.874 -3.876 -1.161 1.00 91.94 86 VAL A C 1
ATOM 689 O O . VAL A 1 86 ? 10.005 -3.710 -2.019 1.00 91.94 86 VAL A O 1
ATOM 692 N N . THR A 1 87 ? 10.888 -4.931 -0.354 1.00 92.69 87 THR A N 1
ATOM 693 C CA . THR A 1 87 ? 9.818 -5.936 -0.352 1.00 92.69 87 THR A CA 1
ATOM 694 C C . THR A 1 87 ? 8.544 -5.381 0.278 1.00 92.69 87 THR A C 1
ATOM 696 O O . THR A 1 87 ? 8.603 -4.479 1.111 1.00 92.69 87 THR A O 1
ATOM 699 N N . LEU A 1 88 ? 7.381 -5.934 -0.075 1.00 90.88 88 LEU A N 1
ATOM 700 C CA . LEU A 1 88 ? 6.113 -5.520 0.534 1.00 90.88 88 LEU A CA 1
ATOM 701 C C . LEU A 1 88 ? 6.119 -5.715 2.060 1.00 90.88 88 LEU A C 1
ATOM 703 O O . LEU A 1 88 ? 5.618 -4.856 2.779 1.00 90.88 88 LEU A O 1
ATOM 707 N N . ASP A 1 89 ? 6.746 -6.786 2.552 1.00 92.75 89 ASP A N 1
ATOM 708 C CA . ASP A 1 89 ? 6.918 -7.029 3.987 1.00 92.75 89 ASP A CA 1
ATOM 709 C C . ASP A 1 89 ? 7.730 -5.907 4.646 1.00 92.75 89 ASP A C 1
ATOM 711 O O . ASP A 1 89 ? 7.322 -5.366 5.672 1.00 92.75 89 ASP A O 1
ATOM 715 N N . GLU A 1 90 ? 8.838 -5.478 4.036 1.00 91.62 90 GLU A N 1
ATOM 716 C CA . GLU A 1 90 ? 9.595 -4.319 4.520 1.00 91.62 90 GLU A CA 1
ATOM 717 C C . GLU A 1 90 ? 8.754 -3.033 4.486 1.00 91.62 90 GLU A C 1
ATOM 719 O O . GLU A 1 90 ? 8.753 -2.296 5.471 1.00 91.62 90 GLU A O 1
ATOM 724 N N . VAL A 1 91 ? 7.999 -2.779 3.407 1.00 90.75 91 VAL A N 1
ATOM 725 C CA . VAL A 1 91 ? 7.086 -1.623 3.323 1.00 90.75 91 VAL A CA 1
ATOM 726 C C . VAL A 1 91 ? 6.047 -1.667 4.441 1.00 90.75 91 VAL A C 1
ATOM 728 O O . VAL A 1 91 ? 5.802 -0.646 5.078 1.00 90.75 91 VAL A O 1
ATOM 731 N N . SER A 1 92 ? 5.483 -2.839 4.736 1.00 91.50 92 SER A N 1
ATOM 732 C CA . SER A 1 92 ? 4.473 -3.011 5.785 1.00 91.50 92 SER A CA 1
ATOM 733 C C . SER A 1 92 ? 4.997 -2.660 7.179 1.00 91.50 92 SER A C 1
ATOM 735 O O . SER A 1 92 ? 4.255 -2.140 8.013 1.00 91.50 92 SER A O 1
ATOM 737 N N . MET A 1 93 ? 6.292 -2.886 7.415 1.00 90.12 93 MET A N 1
ATOM 738 C CA . MET A 1 93 ? 6.963 -2.558 8.673 1.00 90.12 93 MET A CA 1
ATOM 739 C C . MET A 1 93 ? 7.438 -1.103 8.735 1.00 90.12 93 MET A C 1
ATOM 741 O O . MET A 1 93 ? 7.685 -0.591 9.826 1.00 90.12 93 MET A O 1
ATOM 745 N N . MET A 1 94 ? 7.570 -0.438 7.585 1.00 84.69 94 MET A N 1
ATOM 746 C CA . MET A 1 94 ? 7.841 1.001 7.489 1.00 84.69 94 MET A CA 1
ATOM 747 C C . MET A 1 94 ? 6.557 1.834 7.541 1.00 84.69 94 MET A C 1
ATOM 749 O O . MET A 1 94 ? 6.615 3.011 7.891 1.00 84.69 94 MET A O 1
ATOM 753 N N . ALA A 1 95 ? 5.417 1.242 7.173 1.00 73.44 95 ALA A N 1
ATOM 754 C CA . ALA A 1 95 ? 4.123 1.899 7.171 1.00 73.44 95 ALA A CA 1
ATOM 755 C C . ALA A 1 95 ? 3.718 2.295 8.594 1.00 73.44 95 ALA A C 1
ATOM 757 O O . ALA A 1 95 ? 3.651 1.472 9.509 1.00 73.44 95 ALA A O 1
ATOM 758 N N . GLU A 1 96 ? 3.409 3.574 8.770 1.00 63.97 96 GLU A N 1
ATOM 759 C CA . GLU A 1 96 ? 2.657 4.020 9.930 1.00 63.97 96 GLU A CA 1
ATOM 760 C C . GLU A 1 96 ? 1.255 3.390 9.903 1.00 63.97 96 GLU A C 1
ATOM 762 O O . GLU A 1 96 ? 0.613 3.318 8.853 1.00 63.97 96 GLU A O 1
ATOM 767 N N . VAL A 1 97 ? 0.779 2.890 11.048 1.00 56.22 97 VAL A N 1
ATOM 768 C CA . VAL A 1 97 ? -0.566 2.303 11.138 1.00 56.22 97 VAL A CA 1
ATOM 769 C C . VAL A 1 97 ? -1.590 3.425 11.006 1.00 56.22 97 VAL A C 1
ATOM 771 O O . VAL A 1 97 ? -1.417 4.489 11.605 1.00 56.22 97 VAL A O 1
ATOM 774 N N . ALA A 1 98 ? -2.672 3.194 10.252 1.00 48.69 98 ALA A N 1
ATOM 775 C CA . ALA A 1 98 ? -3.774 4.148 10.167 1.00 48.69 98 ALA A CA 1
ATOM 776 C C . ALA A 1 98 ? -4.152 4.652 11.573 1.00 48.69 98 ALA A C 1
ATOM 778 O O . ALA A 1 98 ? -4.452 3.851 12.459 1.00 48.69 98 ALA A O 1
ATOM 779 N N . SER A 1 99 ? -4.147 5.979 11.760 1.00 42.41 99 SER A N 1
ATOM 780 C CA . SER A 1 99 ? -4.369 6.717 13.026 1.00 42.41 99 SER A CA 1
ATOM 781 C C . SER A 1 99 ? -3.128 7.170 13.815 1.00 42.41 99 SER A C 1
ATOM 783 O O . SER A 1 99 ? -3.297 7.799 14.867 1.00 42.41 99 SER A O 1
ATOM 785 N N . THR A 1 100 ? -1.895 6.944 13.347 1.00 49.09 100 THR A N 1
ATOM 786 C CA . THR A 1 100 ? -0.729 7.695 13.856 1.00 49.09 100 THR A CA 1
ATOM 787 C C . THR A 1 100 ? -0.526 8.998 13.086 1.00 49.09 100 THR A C 1
ATOM 789 O O . THR A 1 100 ? -1.030 9.172 11.979 1.00 49.09 100 THR A O 1
ATOM 792 N N . LYS A 1 101 ? 0.087 10.002 13.727 1.00 45.12 101 LYS A N 1
ATOM 793 C CA . LYS A 1 101 ? 0.271 11.325 13.115 1.00 45.12 101 LYS A CA 1
ATOM 794 C C . LYS A 1 101 ? 1.111 11.172 11.847 1.00 45.12 101 LYS A C 1
ATOM 796 O O . LYS A 1 101 ? 2.316 11.034 11.987 1.00 45.12 101 LYS A O 1
ATOM 801 N N . HIS A 1 102 ? 0.492 11.341 10.677 1.00 54.72 102 HIS A N 1
ATOM 802 C CA . HIS A 1 102 ? 1.196 11.527 9.411 1.00 54.72 102 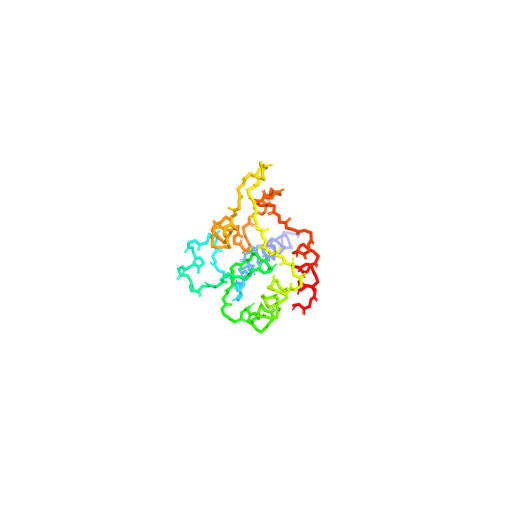HIS A CA 1
ATOM 803 C C . HIS A 1 102 ? 2.241 12.637 9.566 1.00 54.72 102 HIS A C 1
ATOM 805 O O . HIS A 1 102 ? 1.920 13.829 9.520 1.00 54.72 102 HIS A O 1
ATOM 811 N N . ASP A 1 103 ? 3.505 12.267 9.760 1.00 57.53 103 ASP A N 1
ATOM 812 C CA . ASP A 1 103 ? 4.557 13.117 9.249 1.00 57.53 103 ASP A CA 1
ATOM 813 C C . ASP A 1 103 ? 4.419 13.057 7.715 1.00 57.53 103 ASP A C 1
ATOM 815 O O . ASP A 1 103 ? 4.152 12.010 7.131 1.00 57.53 103 ASP A O 1
ATOM 819 N N . ASN A 1 104 ? 4.425 14.203 7.035 1.00 58.22 104 ASN A N 1
ATOM 820 C CA . ASN A 1 104 ? 4.196 14.254 5.584 1.00 58.22 104 ASN A CA 1
ATOM 821 C C . ASN A 1 104 ? 5.414 13.722 4.795 1.00 58.22 104 ASN A C 1
ATOM 823 O O . ASN A 1 104 ? 5.769 14.290 3.760 1.00 58.22 104 ASN A O 1
ATOM 827 N N . ARG A 1 105 ? 6.127 12.704 5.293 1.00 64.81 105 ARG A N 1
ATOM 828 C CA . ARG A 1 105 ? 7.297 12.136 4.627 1.00 64.81 105 ARG A CA 1
ATOM 829 C C . ARG A 1 105 ? 6.905 10.840 3.938 1.00 64.81 105 ARG A C 1
ATOM 831 O O . ARG A 1 105 ? 6.393 9.905 4.542 1.00 64.81 105 ARG A O 1
ATOM 838 N N . SER A 1 106 ? 7.199 10.772 2.646 1.00 71.00 106 SER A N 1
ATOM 839 C CA . SER A 1 106 ? 7.198 9.505 1.925 1.00 71.00 106 SER A CA 1
ATOM 840 C C . SER A 1 106 ? 8.253 8.580 2.534 1.00 71.00 106 SER A C 1
ATOM 842 O O . SER A 1 106 ? 9.401 8.979 2.720 1.00 71.00 106 SER A O 1
ATOM 844 N N . ILE A 1 107 ? 7.862 7.344 2.830 1.00 79.94 107 ILE A N 1
ATOM 845 C CA . ILE A 1 107 ? 8.758 6.300 3.350 1.00 79.94 107 ILE A CA 1
ATOM 846 C C . ILE A 1 107 ? 9.369 5.451 2.226 1.00 79.94 107 ILE A C 1
ATOM 848 O O . ILE A 1 107 ? 10.441 4.874 2.394 1.00 79.94 107 ILE A O 1
ATOM 852 N N . VAL A 1 108 ? 8.715 5.415 1.060 1.00 88.81 108 VAL A N 1
ATOM 853 C CA . VAL A 1 108 ? 9.127 4.656 -0.127 1.00 88.81 108 VAL A CA 1
ATOM 854 C C . VAL A 1 108 ? 8.771 5.407 -1.409 1.00 88.81 108 VAL A C 1
ATOM 856 O O . VAL A 1 108 ? 7.884 6.261 -1.418 1.00 88.81 108 VAL A O 1
ATOM 859 N N . THR A 1 109 ? 9.451 5.060 -2.500 1.00 90.00 109 THR A N 1
ATOM 860 C CA . THR A 1 109 ? 9.032 5.384 -3.875 1.00 90.00 109 THR A CA 1
ATOM 861 C C . THR A 1 109 ? 8.416 4.145 -4.516 1.00 90.00 109 THR A C 1
ATOM 863 O O . THR A 1 109 ? 8.733 3.029 -4.118 1.00 90.00 109 THR A O 1
ATOM 866 N N . THR A 1 110 ? 7.547 4.321 -5.506 1.00 91.50 110 THR A N 1
ATOM 867 C CA . THR A 1 110 ? 6.900 3.218 -6.231 1.00 91.50 110 THR A CA 1
ATOM 868 C C . THR A 1 110 ? 6.735 3.559 -7.712 1.00 91.50 110 THR A C 1
ATOM 870 O O . THR A 1 110 ? 7.066 4.669 -8.142 1.00 91.50 110 THR A O 1
ATOM 873 N N . THR A 1 111 ? 6.261 2.604 -8.506 1.00 92.06 111 THR A N 1
ATOM 874 C CA . THR A 1 111 ? 6.008 2.789 -9.937 1.00 92.06 111 THR A CA 1
ATOM 875 C C . THR A 1 111 ? 4.791 3.688 -10.181 1.00 92.06 111 THR A C 1
ATOM 877 O O . THR A 1 111 ? 3.861 3.760 -9.374 1.00 92.06 111 THR A O 1
ATOM 880 N N . ILE A 1 112 ? 4.774 4.378 -11.327 1.00 92.25 112 ILE A N 1
ATOM 881 C CA . ILE A 1 112 ? 3.635 5.224 -11.718 1.00 92.25 112 ILE A CA 1
ATOM 882 C C . ILE A 1 112 ? 2.350 4.404 -11.909 1.00 92.25 112 ILE A C 1
ATOM 884 O O . ILE A 1 112 ? 1.267 4.853 -11.538 1.00 92.25 112 ILE A O 1
ATOM 888 N N . ASP A 1 113 ? 2.483 3.176 -12.416 1.00 93.75 113 ASP A N 1
ATOM 889 C CA . ASP A 1 113 ? 1.366 2.253 -12.607 1.00 93.75 113 ASP A CA 1
ATOM 890 C C . ASP A 1 113 ? 0.741 1.855 -11.270 1.00 93.75 113 ASP A C 1
ATOM 892 O O . ASP A 1 113 ? -0.485 1.883 -11.135 1.00 93.75 113 ASP A O 1
ATOM 896 N N . TRP A 1 114 ? 1.567 1.548 -10.257 1.00 94.12 114 TRP A N 1
ATOM 897 C CA . TRP A 1 114 ? 1.063 1.311 -8.906 1.00 94.12 114 TRP A CA 1
ATOM 898 C C . TRP A 1 114 ? 0.333 2.548 -8.391 1.00 94.12 114 TRP A C 1
ATOM 900 O O . TRP A 1 114 ? -0.804 2.414 -7.963 1.00 94.12 114 TRP A O 1
ATOM 910 N N . HIS A 1 115 ? 0.923 3.747 -8.493 1.00 92.06 115 HIS A N 1
ATOM 911 C CA . HIS A 1 115 ? 0.320 4.985 -7.977 1.00 92.06 115 HIS A CA 1
ATOM 912 C C . HIS A 1 115 ? -1.073 5.258 -8.560 1.00 92.06 115 HIS A C 1
ATOM 914 O O . HIS A 1 115 ? -2.012 5.533 -7.813 1.00 92.06 115 HIS A O 1
ATOM 920 N N . HIS A 1 116 ? -1.237 5.143 -9.879 1.00 93.88 116 HIS A N 1
ATOM 921 C CA . HIS A 1 116 ? -2.545 5.322 -10.506 1.00 93.88 116 HIS A CA 1
ATOM 922 C C . HIS A 1 116 ? -3.536 4.232 -10.088 1.00 93.88 116 HIS A C 1
ATOM 924 O O . HIS A 1 116 ? -4.684 4.538 -9.766 1.00 93.88 116 HIS A O 1
ATOM 930 N N . THR A 1 117 ? -3.096 2.974 -10.052 1.00 94.56 117 THR A N 1
ATOM 931 C CA . THR A 1 117 ? -3.969 1.842 -9.718 1.00 94.56 117 THR A CA 1
ATOM 932 C C . THR A 1 117 ? -4.411 1.896 -8.254 1.00 94.56 117 THR A C 1
ATOM 934 O O . THR A 1 117 ? -5.599 1.778 -7.983 1.00 94.56 117 THR A O 1
ATOM 937 N N . HIS A 1 118 ? -3.499 2.171 -7.318 1.00 93.31 118 HIS A N 1
ATOM 938 C CA . HIS A 1 118 ? -3.798 2.382 -5.897 1.00 93.31 118 HIS A CA 1
ATOM 939 C C . HIS A 1 118 ? -4.873 3.459 -5.705 1.00 93.31 118 HIS A C 1
ATOM 941 O O . HIS A 1 118 ? -5.841 3.230 -4.984 1.00 93.31 118 HIS A O 1
ATOM 947 N N . CYS A 1 119 ? -4.744 4.602 -6.392 1.00 92.44 119 CYS A N 1
ATOM 948 C CA . CYS A 1 119 ? -5.725 5.682 -6.315 1.00 92.44 119 CYS A CA 1
ATOM 949 C C . CYS A 1 119 ? -7.095 5.206 -6.805 1.00 92.44 119 CYS A C 1
ATOM 951 O O . CYS A 1 119 ? -8.092 5.419 -6.131 1.00 92.44 119 CYS A O 1
ATOM 953 N N . LEU A 1 120 ? -7.160 4.525 -7.950 1.00 95.12 120 LEU A N 1
ATOM 954 C CA . LEU A 1 120 ? -8.425 4.009 -8.480 1.00 95.12 120 LEU A CA 1
ATOM 955 C C . LEU A 1 120 ? -9.070 2.972 -7.545 1.00 95.12 120 LEU A C 1
ATOM 957 O O . LEU A 1 120 ? -10.282 2.997 -7.347 1.00 95.12 120 LEU A O 1
ATOM 961 N N . TYR A 1 121 ? -8.272 2.093 -6.939 1.00 95.50 121 TYR A N 1
ATOM 962 C CA . TYR A 1 121 ? -8.758 1.064 -6.017 1.00 95.50 121 TYR A CA 1
ATOM 963 C C . TYR A 1 121 ? -9.220 1.651 -4.681 1.00 95.50 121 TYR A C 1
ATOM 965 O O . TYR A 1 121 ? -10.240 1.216 -4.153 1.00 95.50 121 TYR A O 1
ATOM 973 N N . LEU A 1 122 ? -8.551 2.694 -4.180 1.00 92.69 122 LEU A N 1
ATOM 974 C CA . LEU A 1 122 ? -9.016 3.457 -3.019 1.00 92.69 122 LEU A CA 1
ATOM 975 C C . LEU A 1 122 ? -10.382 4.110 -3.244 1.00 92.69 122 LEU A C 1
ATOM 977 O O . LEU A 1 122 ? -11.136 4.248 -2.294 1.00 92.69 122 LEU A O 1
ATOM 981 N N . TRP A 1 123 ? -10.695 4.524 -4.474 1.00 93.31 123 TRP A N 1
ATOM 982 C CA . TRP A 1 123 ? -12.013 5.072 -4.811 1.00 93.31 123 TRP A CA 1
ATOM 983 C C . TRP A 1 123 ? -13.096 4.000 -4.944 1.00 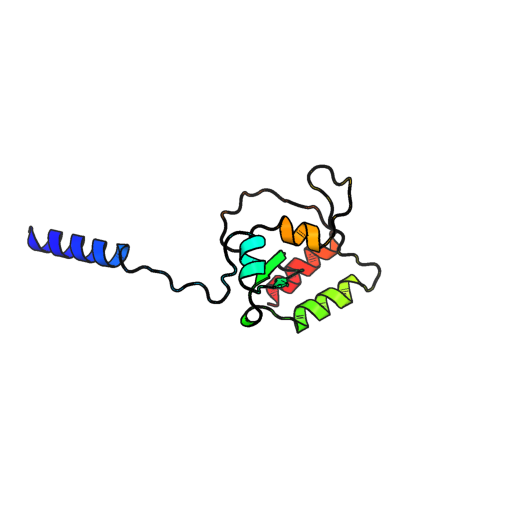93.31 123 TRP A C 1
ATOM 985 O O . TRP A 1 123 ? -14.278 4.309 -4.810 1.00 93.31 123 TRP A O 1
ATOM 995 N N . ARG A 1 124 ? -12.711 2.767 -5.287 1.00 94.31 124 ARG A N 1
ATOM 996 C CA . ARG A 1 124 ? -13.636 1.636 -5.426 1.00 94.31 124 ARG A CA 1
ATOM 997 C C . ARG A 1 124 ? -14.011 1.021 -4.075 1.00 94.31 124 ARG A C 1
ATOM 999 O O . ARG A 1 124 ? -15.109 0.478 -3.976 1.00 94.31 124 ARG A O 1
ATOM 1006 N N . LYS A 1 125 ? -13.096 1.071 -3.106 1.00 87.00 125 LYS A N 1
ATOM 1007 C CA . LYS A 1 125 ? -13.279 0.606 -1.726 1.00 87.00 125 LYS A CA 1
ATOM 1008 C C . LYS A 1 125 ? -14.224 1.527 -0.951 1.00 87.00 125 LYS A C 1
ATOM 1010 O O . LYS A 1 125 ? -15.056 0.987 -0.193 1.00 87.00 125 LYS A O 1
#

Sequence (125 aa):
LALYGFFSLIMLCYTTLDLKASPDPCFCGKTPADALQNGCKFDPFTLTWVPDACRDDDLIDEFNALGALYNHSWQFYTWPTHDRLVTLDEVSMMAEVASTKHDNRSIVTTTIDWHHTHCLYLWRK

Secondary structure (DSSP, 8-state):
-HHHHHHHHHHHHHHHHS--PPPPTT---SSHHHHHHTT-EEETTTTEEE-GGG--HHHHHHHHHHHHSTT----EEETTT--SEE-HHHHHHHSPPTTS---S--SEEE-HHHHHHHHHHHHH-

Foldseek 3Di:
DVVVVVVVVVVVCCVVVPPPPDPDQFDQDFALVSNVVSVWDQQQLLRATGRPVPDDVVLSVVVVVVCVPDPHHWWKAAPPPRPDTDDSVRSNRQDGHPPDDDPVDDGIDTDPVSVVVSVVSVVVD

InterPro domains:
  IPR053008 Phomopsin biosynthesis-associated protein [PTHR35896] (24-125)

Radius of gyration: 20.56 Å; chains: 1; bounding box: 46×46×57 Å

Organism: NCBI:txid1131652